Protein AF-A0A382KR40-F1 (afdb_monomer)

Structure (mmCIF, N/CA/C/O backbone):
data_AF-A0A382KR40-F1
#
_entry.id   AF-A0A382KR40-F1
#
loop_
_atom_site.group_PDB
_atom_site.id
_atom_site.type_symbol
_atom_site.label_atom_id
_atom_site.label_alt_id
_atom_site.label_comp_id
_atom_site.label_asym_id
_atom_site.label_entity_id
_atom_site.label_seq_id
_atom_site.pdbx_PDB_ins_code
_atom_site.Cartn_x
_atom_site.Cartn_y
_atom_site.Cartn_z
_atom_site.occupancy
_atom_site.B_iso_or_equiv
_atom_site.auth_seq_id
_atom_site.auth_comp_id
_atom_site.auth_asym_id
_atom_site.auth_atom_id
_atom_site.pdbx_PDB_model_num
ATOM 1 N N . MET A 1 1 ? 31.016 16.688 -61.127 1.00 41.56 1 MET A N 1
ATOM 2 C CA . MET A 1 1 ? 31.337 15.858 -59.945 1.00 41.56 1 MET A CA 1
ATOM 3 C C . MET A 1 1 ? 30.024 15.588 -59.229 1.00 41.56 1 MET A C 1
ATOM 5 O O . MET A 1 1 ? 29.375 16.540 -58.823 1.00 41.56 1 MET A O 1
ATOM 9 N N . LYS A 1 2 ? 29.534 14.344 -59.257 1.00 38.16 2 LYS A N 1
ATOM 10 C CA . LYS A 1 2 ? 28.177 13.992 -58.809 1.00 38.16 2 LYS A CA 1
ATOM 11 C C . LYS A 1 2 ? 28.184 13.831 -57.284 1.00 38.16 2 LYS A C 1
ATOM 13 O O . LYS A 1 2 ? 28.966 13.033 -56.782 1.00 38.16 2 LYS A O 1
ATOM 18 N N . HIS A 1 3 ? 27.356 14.592 -56.570 1.00 49.59 3 HIS A N 1
ATOM 19 C CA . HIS A 1 3 ? 27.117 14.375 -55.144 1.00 49.59 3 HIS A CA 1
ATOM 20 C C . HIS A 1 3 ? 26.169 13.187 -54.980 1.00 49.59 3 HIS A C 1
ATOM 22 O O . HIS A 1 3 ? 25.021 13.238 -55.415 1.00 49.59 3 HIS A O 1
ATOM 28 N N . GLU A 1 4 ? 26.668 12.114 -54.378 1.00 58.12 4 GLU A N 1
ATOM 29 C CA . GLU A 1 4 ? 25.854 10.997 -53.917 1.00 58.12 4 GLU A CA 1
ATOM 30 C C . GLU A 1 4 ? 25.216 11.383 -52.568 1.00 58.12 4 GLU A C 1
ATOM 32 O O . GLU A 1 4 ? 25.937 11.832 -51.670 1.00 58.12 4 GLU A O 1
ATOM 37 N N . PRO A 1 5 ? 23.886 11.284 -52.397 1.00 61.75 5 PRO A N 1
ATOM 38 C CA . PRO A 1 5 ? 23.253 11.580 -51.120 1.00 61.75 5 PRO A CA 1
ATOM 39 C C . PRO A 1 5 ? 23.553 10.462 -50.113 1.00 61.75 5 PRO A C 1
ATOM 41 O O . PRO A 1 5 ? 23.271 9.289 -50.358 1.00 61.75 5 PRO A O 1
ATOM 44 N N . SER A 1 6 ? 24.114 10.833 -48.962 1.00 61.62 6 SER A N 1
ATOM 45 C CA . SER A 1 6 ? 24.316 9.920 -47.840 1.00 61.62 6 SER A CA 1
ATOM 46 C C . SER A 1 6 ? 22.971 9.375 -47.345 1.00 61.62 6 SER A C 1
ATOM 48 O O . SER A 1 6 ? 21.996 10.102 -47.158 1.00 61.62 6 SER A O 1
ATOM 50 N N . ILE A 1 7 ? 22.913 8.057 -47.159 1.00 64.56 7 ILE A N 1
ATOM 51 C CA . ILE A 1 7 ? 21.726 7.325 -46.703 1.00 64.56 7 ILE A CA 1
ATOM 52 C C . ILE A 1 7 ? 21.288 7.870 -45.326 1.00 64.56 7 ILE A C 1
ATOM 54 O O . ILE A 1 7 ? 22.127 7.945 -44.423 1.00 64.56 7 ILE A O 1
ATOM 58 N N . PRO A 1 8 ? 20.002 8.216 -45.109 1.00 60.66 8 PRO A N 1
ATOM 59 C CA . PRO A 1 8 ? 19.533 8.709 -43.817 1.00 60.66 8 PRO A CA 1
ATOM 60 C C . PRO A 1 8 ? 19.711 7.639 -42.731 1.00 60.66 8 PRO A C 1
ATOM 62 O O . PRO A 1 8 ? 19.463 6.450 -42.952 1.00 60.66 8 PRO A O 1
ATOM 65 N N . ALA A 1 9 ? 20.168 8.069 -41.553 1.00 61.09 9 ALA A N 1
ATOM 66 C CA . ALA A 1 9 ? 20.500 7.215 -40.418 1.00 61.09 9 ALA A CA 1
ATOM 67 C C . ALA A 1 9 ? 19.390 6.191 -40.126 1.00 61.09 9 ALA A C 1
ATOM 69 O O . ALA A 1 9 ? 18.273 6.553 -39.757 1.00 61.09 9 ALA A O 1
ATOM 70 N N . ARG A 1 10 ? 19.696 4.892 -40.264 1.00 64.38 10 ARG A N 1
ATOM 71 C CA . ARG A 1 10 ? 18.755 3.834 -39.873 1.00 64.38 10 ARG A CA 1
ATOM 72 C C . ARG A 1 10 ? 18.620 3.865 -38.342 1.00 64.38 10 ARG A C 1
ATOM 74 O O . ARG A 1 10 ? 19.619 3.631 -37.659 1.00 64.38 10 ARG A O 1
ATOM 81 N N . PRO A 1 11 ? 17.419 4.057 -37.774 1.00 61.97 11 PRO A N 1
ATOM 82 C CA . PRO A 1 11 ? 17.214 4.106 -36.319 1.00 61.97 11 PRO A CA 1
ATOM 83 C C . PRO A 1 11 ? 17.594 2.797 -35.600 1.00 61.97 11 PRO A C 1
ATOM 85 O O . PRO A 1 11 ? 17.765 2.779 -34.383 1.00 61.97 11 PRO A O 1
ATOM 88 N N . LEU A 1 12 ? 17.781 1.709 -36.356 1.00 56.88 12 LEU A N 1
ATOM 89 C CA . LEU A 1 12 ? 18.225 0.397 -35.878 1.00 56.88 12 LEU A CA 1
ATOM 90 C C . LEU A 1 12 ? 19.756 0.234 -35.787 1.00 56.88 12 LEU A C 1
ATOM 92 O O . LEU A 1 12 ? 20.220 -0.795 -35.308 1.00 56.88 12 LEU A O 1
ATOM 96 N N . LEU A 1 13 ? 20.560 1.209 -36.229 1.00 68.56 13 LEU A N 1
ATOM 97 C CA . LEU A 1 13 ? 22.031 1.096 -36.221 1.00 68.56 13 LEU A CA 1
ATOM 98 C C . LEU A 1 13 ? 22.664 1.389 -34.851 1.00 68.56 13 LEU A C 1
ATOM 100 O O . LEU A 1 13 ? 23.825 1.059 -34.619 1.00 68.56 13 LEU A O 1
ATOM 104 N N . GLY A 1 14 ? 21.920 1.998 -33.925 1.00 82.75 14 GLY A N 1
ATOM 105 C CA . GLY A 1 14 ? 22.407 2.286 -32.580 1.00 82.75 14 GLY A CA 1
ATOM 106 C C . GLY A 1 14 ? 22.100 1.152 -31.605 1.00 82.75 14 GLY A C 1
ATOM 107 O O . GLY A 1 14 ? 20.982 1.079 -31.102 1.00 82.75 14 GLY A O 1
ATOM 108 N N . ARG A 1 15 ? 23.100 0.332 -31.239 1.00 86.75 15 ARG A N 1
ATOM 109 C CA . ARG A 1 15 ? 22.965 -0.722 -30.202 1.00 86.75 15 ARG A CA 1
ATOM 110 C C . ARG A 1 15 ? 22.304 -0.199 -28.924 1.00 86.75 15 ARG A C 1
ATOM 112 O O . ARG A 1 15 ? 21.434 -0.854 -28.365 1.00 86.75 15 ARG A O 1
ATOM 119 N N . ARG A 1 16 ? 22.700 0.992 -28.466 1.00 87.62 16 ARG A N 1
ATOM 120 C CA . ARG A 1 16 ? 22.123 1.627 -27.272 1.00 87.62 16 ARG A CA 1
ATOM 121 C C . ARG A 1 16 ? 20.630 1.897 -27.445 1.00 87.62 16 ARG A C 1
ATOM 123 O O . ARG A 1 16 ? 19.853 1.517 -26.581 1.00 87.62 16 ARG A O 1
ATO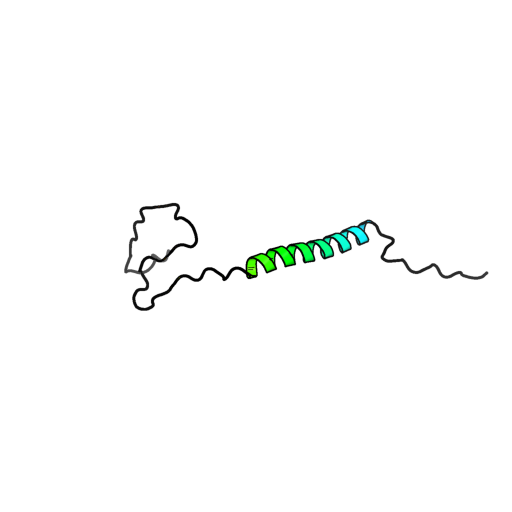M 130 N N . GLN A 1 17 ? 20.246 2.507 -28.562 1.00 85.81 17 GLN A N 1
ATOM 131 C CA . GLN A 1 17 ? 18.855 2.860 -28.836 1.00 85.81 17 GLN A CA 1
ATOM 132 C C . GLN A 1 17 ? 17.979 1.612 -28.975 1.00 85.81 17 GLN A C 1
ATOM 134 O O . GLN A 1 17 ? 16.891 1.555 -28.411 1.00 85.81 17 GLN A O 1
ATOM 139 N N . PHE A 1 18 ? 18.486 0.580 -29.652 1.00 89.06 18 PHE A N 1
ATOM 140 C CA . PHE A 1 18 ? 17.812 -0.710 -29.758 1.00 89.06 18 PHE A CA 1
ATOM 141 C C . PHE A 1 18 ? 17.572 -1.354 -28.385 1.00 89.06 18 PHE A C 1
ATOM 143 O O . PHE A 1 18 ? 16.451 -1.772 -28.096 1.00 89.06 18 PHE A O 1
ATOM 150 N N . LEU A 1 19 ? 18.594 -1.402 -27.522 1.00 91.00 19 LEU A N 1
ATOM 151 C CA . LEU A 1 19 ? 18.475 -1.980 -26.180 1.00 91.00 19 LEU A CA 1
ATOM 152 C C . LEU A 1 19 ? 17.525 -1.177 -25.285 1.00 91.00 19 LEU A C 1
ATOM 154 O O . LEU A 1 19 ? 16.724 -1.773 -24.573 1.00 91.00 19 LEU A O 1
ATOM 158 N N . VAL A 1 20 ? 17.575 0.157 -25.348 1.00 92.50 20 VAL A N 1
ATOM 159 C CA . VAL A 1 20 ? 16.672 1.037 -24.590 1.00 92.50 20 VAL A CA 1
ATOM 160 C C . VAL A 1 20 ? 15.220 0.817 -25.014 1.00 92.50 20 VAL A C 1
ATOM 162 O O . VAL A 1 20 ? 14.366 0.566 -24.166 1.00 92.50 20 VAL A O 1
ATOM 165 N N . ASN A 1 21 ? 14.944 0.838 -26.319 1.00 91.12 21 ASN A N 1
ATOM 166 C CA . ASN A 1 21 ? 13.588 0.663 -26.838 1.00 91.12 21 ASN A CA 1
ATOM 167 C C . ASN A 1 21 ? 13.042 -0.740 -26.542 1.00 91.12 21 ASN A C 1
ATOM 169 O O . ASN A 1 21 ? 11.905 -0.881 -26.095 1.00 91.12 21 ASN A O 1
ATOM 173 N N . SER A 1 22 ? 13.864 -1.775 -26.742 1.00 92.38 22 SER A N 1
ATOM 174 C CA . SER A 1 22 ? 13.471 -3.164 -26.480 1.00 92.38 22 SER A CA 1
ATOM 175 C C . SER A 1 22 ? 13.249 -3.414 -24.988 1.00 92.38 22 SER A C 1
ATOM 177 O O . SER A 1 22 ? 12.262 -4.040 -24.610 1.00 92.38 22 SER A O 1
ATOM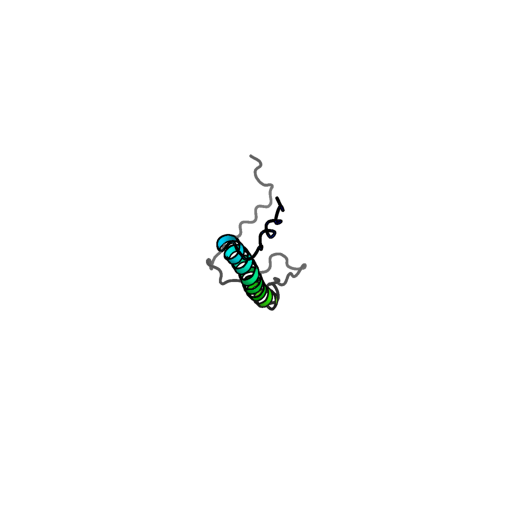 179 N N . GLY A 1 23 ? 14.127 -2.886 -24.129 1.00 94.38 23 GLY A N 1
ATOM 180 C CA . GLY A 1 23 ? 14.006 -2.998 -22.677 1.00 94.38 23 GLY A CA 1
ATOM 181 C C . GLY A 1 23 ? 12.761 -2.297 -22.136 1.00 94.38 23 GLY A C 1
ATOM 182 O O . GLY A 1 23 ? 12.037 -2.883 -21.334 1.00 94.38 23 GLY A O 1
ATOM 183 N N . MET A 1 24 ? 12.459 -1.085 -22.617 1.00 94.81 24 MET A N 1
ATOM 184 C CA . MET A 1 24 ? 11.235 -0.377 -22.231 1.00 94.81 24 MET A CA 1
ATOM 185 C C . MET A 1 24 ? 9.970 -1.092 -22.717 1.00 94.81 24 MET A C 1
ATOM 187 O O . MET A 1 24 ? 9.034 -1.250 -21.937 1.00 94.81 24 MET A O 1
ATOM 191 N N . GLY A 1 25 ? 9.939 -1.565 -23.968 1.00 94.81 25 GLY A N 1
ATOM 192 C CA . GLY A 1 25 ? 8.779 -2.272 -24.518 1.00 94.81 25 GLY A CA 1
ATOM 193 C C . GLY A 1 25 ? 8.489 -3.585 -23.788 1.00 94.81 25 GLY A C 1
ATOM 194 O O . GLY A 1 25 ? 7.388 -3.785 -23.274 1.00 94.81 25 GLY A O 1
ATOM 195 N N . LEU A 1 26 ? 9.492 -4.461 -23.677 1.00 96.56 26 LEU A N 1
ATOM 196 C CA . LEU A 1 26 ? 9.347 -5.749 -22.990 1.00 96.56 26 LEU A CA 1
ATOM 197 C C . LEU A 1 26 ? 9.094 -5.570 -21.488 1.00 96.56 26 LEU A C 1
ATOM 199 O O . LEU A 1 26 ? 8.261 -6.273 -20.919 1.00 96.56 26 LEU A O 1
ATOM 203 N N . GLY A 1 27 ? 9.759 -4.599 -20.855 1.00 95.81 27 GLY A N 1
ATOM 204 C CA . GLY A 1 27 ? 9.522 -4.241 -19.458 1.00 95.81 27 GLY A CA 1
ATOM 205 C C . GLY A 1 27 ? 8.097 -3.742 -19.217 1.00 95.81 27 GLY A C 1
ATOM 206 O O . GLY A 1 27 ? 7.465 -4.157 -18.248 1.00 95.81 27 GLY A O 1
ATOM 207 N N . GLY A 1 28 ? 7.557 -2.922 -20.123 1.00 95.94 28 GLY A N 1
ATOM 208 C CA . GLY A 1 28 ? 6.170 -2.460 -20.078 1.00 95.94 28 GLY A CA 1
ATOM 209 C C . GLY A 1 28 ? 5.163 -3.607 -20.178 1.00 95.94 28 GLY A C 1
ATOM 210 O O . GLY A 1 28 ? 4.211 -3.653 -19.401 1.00 95.94 28 GLY A O 1
ATOM 211 N N . ILE A 1 29 ? 5.405 -4.577 -21.066 1.00 95.94 29 ILE A N 1
ATOM 212 C CA . ILE A 1 29 ? 4.573 -5.785 -21.182 1.00 95.94 29 ILE A CA 1
ATOM 213 C C . ILE A 1 29 ? 4.635 -6.604 -19.888 1.00 95.94 29 ILE A C 1
ATOM 215 O O . ILE A 1 29 ? 3.593 -6.942 -19.331 1.00 95.94 29 ILE A O 1
ATOM 219 N N . ALA A 1 30 ? 5.835 -6.891 -19.377 1.00 95.88 30 ALA A N 1
ATOM 220 C CA . ALA A 1 30 ? 6.016 -7.665 -18.150 1.00 95.88 30 ALA A CA 1
ATOM 221 C C . ALA A 1 30 ? 5.346 -6.995 -16.936 1.00 95.88 30 ALA A C 1
ATOM 223 O O . ALA A 1 30 ? 4.654 -7.652 -16.156 1.00 95.88 30 ALA A O 1
ATOM 224 N N . LEU A 1 31 ? 5.496 -5.676 -16.803 1.00 95.38 31 LEU A N 1
ATOM 225 C CA . LEU A 1 31 ? 4.841 -4.886 -15.765 1.00 95.38 31 LEU A CA 1
ATOM 226 C C . LEU A 1 31 ? 3.317 -4.914 -15.928 1.00 95.38 31 LEU A C 1
ATOM 228 O O . LEU A 1 31 ? 2.607 -5.147 -14.952 1.00 95.38 31 LEU A O 1
ATOM 232 N N . GLY A 1 32 ? 2.815 -4.756 -17.154 1.00 94.56 32 GLY A N 1
ATOM 233 C CA . GLY A 1 32 ? 1.393 -4.879 -17.468 1.00 94.56 32 GLY A CA 1
ATOM 234 C C . GLY A 1 32 ? 0.815 -6.236 -17.062 1.00 94.56 32 GLY A C 1
ATOM 235 O O . GLY A 1 32 ? -0.251 -6.281 -16.454 1.00 94.56 32 GLY A O 1
ATOM 236 N N . GLN A 1 33 ? 1.540 -7.334 -17.298 1.00 92.75 33 GLN A N 1
ATOM 237 C CA . GLN A 1 33 ? 1.135 -8.673 -16.853 1.00 92.75 33 GLN A CA 1
ATOM 238 C C . GLN A 1 33 ? 1.099 -8.788 -15.321 1.00 92.75 33 GLN A C 1
ATOM 240 O O . GLN A 1 33 ? 0.122 -9.289 -14.766 1.00 92.75 33 GLN A O 1
ATOM 245 N N . LEU A 1 34 ? 2.117 -8.280 -14.614 1.00 90.81 34 LEU A N 1
ATOM 246 C CA . LEU A 1 34 ? 2.156 -8.294 -13.145 1.00 90.81 34 LEU A CA 1
ATOM 247 C C . LEU A 1 34 ? 1.028 -7.460 -12.518 1.00 90.81 34 LEU A C 1
ATOM 249 O O . LEU A 1 34 ? 0.417 -7.889 -11.535 1.00 90.81 34 LEU A O 1
ATOM 253 N N . LEU A 1 35 ? 0.746 -6.275 -13.068 1.00 90.81 35 LEU A N 1
ATOM 254 C CA . LEU A 1 35 ? -0.337 -5.4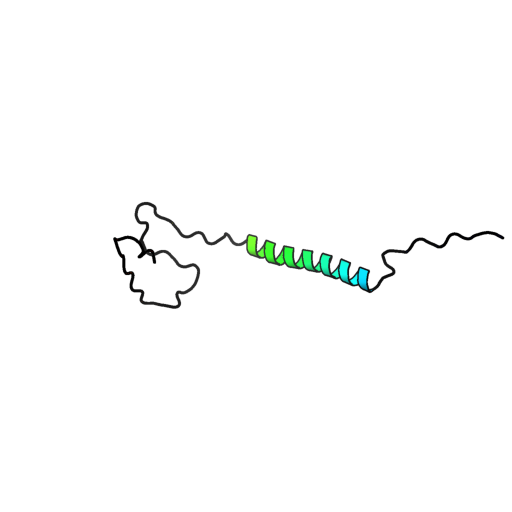17 -12.586 1.00 90.81 35 LEU A CA 1
ATOM 255 C C . LEU A 1 35 ? -1.707 -5.984 -12.956 1.00 90.81 35 LEU A C 1
ATOM 257 O O . LEU A 1 35 ? -2.585 -6.001 -12.099 1.00 90.81 35 LEU A O 1
ATOM 261 N N . GLY A 1 36 ? -1.885 -6.496 -14.175 1.00 86.88 36 GLY A N 1
ATOM 262 C CA . GLY A 1 36 ? -3.121 -7.148 -14.610 1.00 86.88 36 GLY A CA 1
ATOM 263 C C . GLY A 1 36 ? -3.461 -8.368 -13.751 1.00 86.88 36 GLY A C 1
ATOM 264 O O . GLY A 1 36 ? -4.580 -8.488 -13.257 1.00 86.88 36 GLY A O 1
ATOM 265 N N . ALA A 1 37 ? -2.470 -9.215 -13.458 1.00 80.31 37 ALA A N 1
ATOM 266 C CA . ALA A 1 37 ? -2.635 -10.349 -12.549 1.00 80.31 37 ALA A CA 1
ATOM 267 C C . ALA A 1 37 ? -2.984 -9.919 -11.110 1.00 80.31 37 ALA A C 1
ATOM 269 O O . ALA A 1 37 ? -3.725 -10.616 -10.416 1.00 80.31 37 ALA A O 1
ATOM 270 N N . ARG A 1 38 ? -2.485 -8.765 -10.642 1.00 73.81 38 ARG A N 1
ATOM 271 C CA . ARG A 1 38 ? -2.874 -8.189 -9.341 1.00 73.81 38 ARG A CA 1
ATOM 272 C C . ARG A 1 38 ? -4.262 -7.554 -9.364 1.00 73.81 38 ARG A C 1
ATOM 274 O O . ARG A 1 38 ? -4.969 -7.674 -8.371 1.00 73.81 38 ARG A O 1
ATOM 281 N N . ALA A 1 39 ? -4.658 -6.928 -10.468 1.00 72.50 39 ALA A N 1
ATOM 282 C CA . ALA A 1 39 ? -5.981 -6.334 -10.650 1.00 72.50 39 ALA A CA 1
ATOM 283 C C . ALA A 1 39 ? -7.096 -7.390 -10.737 1.00 72.50 39 ALA A C 1
ATOM 285 O O . ALA A 1 39 ? -8.238 -7.100 -10.395 1.00 72.50 39 ALA A O 1
ATOM 286 N N . ALA A 1 40 ? -6.764 -8.625 -11.130 1.00 70.12 40 ALA A N 1
ATOM 287 C CA . ALA A 1 40 ? -7.691 -9.755 -11.086 1.00 70.12 40 ALA A CA 1
ATOM 288 C C . ALA A 1 40 ? -8.107 -10.144 -9.653 1.00 70.12 40 ALA A C 1
ATOM 290 O O . ALA A 1 40 ? -9.127 -10.807 -9.469 1.00 70.12 40 ALA A O 1
ATOM 291 N N . LYS A 1 41 ? -7.350 -9.732 -8.623 1.00 77.62 41 LYS A N 1
ATOM 292 C CA . LYS A 1 41 ? -7.786 -9.869 -7.230 1.00 77.62 41 LYS A CA 1
ATOM 293 C C . LYS A 1 41 ? -8.651 -8.664 -6.858 1.00 77.62 41 LYS A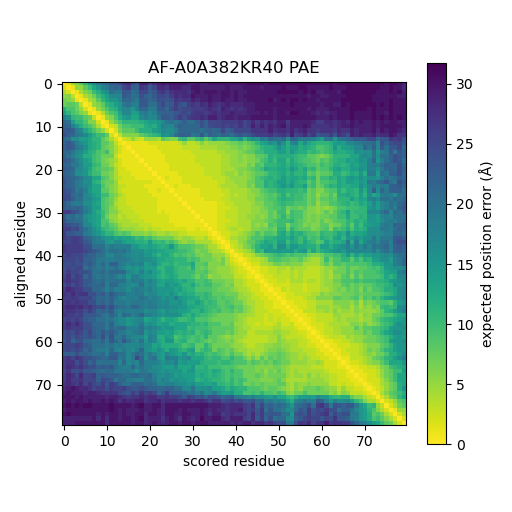 C 1
ATOM 295 O O . LYS A 1 41 ? -8.186 -7.532 -7.007 1.00 77.62 41 LYS A O 1
ATOM 300 N N . PRO A 1 42 ? -9.871 -8.872 -6.333 1.00 80.25 42 PRO A N 1
ATOM 301 C CA . PRO A 1 42 ? -10.675 -7.760 -5.857 1.00 80.25 42 PRO A CA 1
ATOM 302 C C . PRO A 1 42 ? -9.899 -7.007 -4.764 1.00 80.25 42 PRO A C 1
ATOM 304 O O . PRO A 1 42 ? -9.290 -7.648 -3.898 1.00 80.25 42 PRO A O 1
ATOM 307 N N . PRO A 1 43 ? -9.887 -5.661 -4.789 1.00 82.44 43 PRO A N 1
ATOM 308 C CA . PRO A 1 43 ? -9.248 -4.893 -3.734 1.00 82.44 43 PRO A CA 1
ATOM 309 C C . PRO A 1 43 ? -9.912 -5.235 -2.402 1.00 82.44 43 PRO A C 1
ATOM 311 O O . PRO A 1 43 ? -11.138 -5.350 -2.320 1.00 82.44 43 PRO A O 1
ATOM 314 N N . PHE A 1 44 ? -9.108 -5.387 -1.350 1.00 85.56 44 PHE A N 1
ATOM 315 C CA . PHE A 1 44 ? -9.646 -5.584 -0.012 1.00 85.56 44 PHE A CA 1
ATOM 316 C C . PHE A 1 44 ? -10.512 -4.378 0.364 1.00 85.56 44 PHE A C 1
ATOM 318 O O . PHE A 1 44 ? -10.021 -3.250 0.437 1.00 85.56 44 PHE A O 1
ATOM 325 N N . ARG A 1 45 ? -11.801 -4.623 0.600 1.00 85.62 45 ARG A N 1
ATOM 326 C CA . ARG A 1 45 ? -12.730 -3.636 1.143 1.00 85.62 45 ARG A CA 1
ATOM 327 C C . ARG A 1 45 ? -13.172 -4.105 2.524 1.00 85.62 45 ARG A C 1
ATOM 329 O O . ARG A 1 45 ? -13.750 -5.187 2.613 1.00 85.62 45 ARG A O 1
ATOM 336 N N . PRO A 1 46 ? -12.889 -3.343 3.594 1.00 85.88 46 PRO A N 1
ATOM 337 C CA . PRO A 1 46 ? -13.407 -3.684 4.906 1.00 85.88 46 PRO A CA 1
ATOM 338 C C . PRO A 1 46 ? -14.930 -3.556 4.889 1.00 85.88 46 PRO A C 1
ATOM 340 O O . PRO A 1 46 ? -15.465 -2.619 4.297 1.00 85.88 46 PRO A O 1
ATOM 343 N N . ASP A 1 47 ? -15.616 -4.470 5.565 1.00 86.12 47 ASP A N 1
ATOM 344 C CA . ASP A 1 47 ? -17.047 -4.333 5.809 1.00 86.12 47 ASP A CA 1
ATOM 345 C C . ASP A 1 47 ? -17.279 -3.175 6.794 1.00 86.12 47 ASP A C 1
ATOM 347 O O . ASP A 1 47 ? -16.686 -3.132 7.880 1.00 86.12 47 ASP A O 1
ATOM 351 N N . ILE A 1 48 ? -18.060 -2.177 6.376 1.00 85.94 48 ILE A N 1
ATOM 352 C CA . ILE A 1 48 ? -18.320 -0.959 7.146 1.00 85.94 48 ILE A CA 1
ATOM 353 C C . ILE A 1 48 ? -19.798 -0.929 7.514 1.00 85.94 48 ILE A C 1
ATOM 355 O O . ILE A 1 48 ? -20.643 -0.526 6.720 1.00 85.94 48 ILE A O 1
ATOM 359 N N . LEU A 1 49 ? -20.100 -1.288 8.759 1.00 88.50 49 LEU A N 1
ATOM 360 C CA . LEU A 1 49 ? -21.439 -1.141 9.317 1.00 88.50 49 LEU A CA 1
ATOM 361 C C . LEU A 1 49 ? -21.601 0.263 9.904 1.00 88.50 49 LEU A C 1
ATOM 363 O O . LEU A 1 49 ? -21.090 0.552 10.988 1.00 88.50 49 LEU A O 1
ATOM 367 N N . SER A 1 50 ? -22.347 1.131 9.217 1.00 88.44 50 SER A N 1
ATOM 368 C CA . SER A 1 50 ? -22.575 2.520 9.652 1.00 88.44 50 SER A CA 1
ATOM 369 C C . SER A 1 50 ? -23.210 2.627 11.042 1.00 88.44 50 SER A C 1
ATOM 371 O O . SER A 1 50 ? -22.928 3.567 11.776 1.00 88.44 50 SER A O 1
ATOM 373 N N . ALA A 1 51 ? -24.015 1.637 11.441 1.00 93.50 51 ALA A N 1
ATOM 374 C CA . ALA A 1 51 ? -24.622 1.576 12.771 1.00 93.50 51 ALA A CA 1
ATOM 375 C C . ALA A 1 51 ? -23.613 1.283 13.903 1.00 93.50 51 ALA A C 1
ATOM 377 O O . ALA A 1 51 ? -23.940 1.458 15.075 1.00 93.50 51 ALA A O 1
ATOM 378 N N . ARG A 1 52 ? -22.404 0.793 13.584 1.00 87.25 52 ARG A N 1
ATOM 379 C CA . ARG A 1 52 ? -21.369 0.399 14.557 1.00 87.25 52 ARG A CA 1
ATOM 380 C C . ARG A 1 52 ? -19.965 0.777 14.055 1.00 87.25 52 ARG A C 1
ATOM 382 O O . ARG A 1 52 ? -19.164 -0.108 13.747 1.00 87.25 52 ARG A O 1
ATOM 389 N N . PRO A 1 53 ? -19.623 2.077 13.994 1.00 83.88 53 PRO A N 1
ATOM 390 C CA . PRO A 1 53 ? -18.372 2.537 13.384 1.00 83.88 53 PRO A CA 1
ATOM 391 C C . PRO A 1 53 ? -17.113 1.992 14.078 1.00 83.88 53 PRO A C 1
ATOM 393 O O . PRO A 1 53 ? -16.125 1.715 13.395 1.00 83.88 53 PRO A O 1
ATOM 396 N N . TYR A 1 54 ? -17.170 1.781 15.399 1.00 81.75 54 TYR A N 1
ATOM 397 C CA . TYR A 1 54 ? -16.054 1.310 16.232 1.00 81.75 54 TYR A CA 1
ATOM 398 C C . TYR A 1 54 ? -15.975 -0.215 16.399 1.00 81.75 54 TYR A C 1
ATOM 400 O O . TYR A 1 54 ? -15.120 -0.701 17.136 1.00 81.75 54 TYR A O 1
ATOM 408 N N . ALA A 1 55 ? -16.861 -0.986 15.759 1.00 85.44 55 ALA A N 1
ATOM 409 C CA . ALA A 1 55 ? -16.789 -2.441 15.839 1.00 85.44 55 ALA A CA 1
ATOM 410 C C . ALA A 1 55 ? -15.476 -2.960 15.231 1.00 85.44 55 ALA A C 1
ATOM 412 O O . ALA A 1 55 ? -14.985 -2.421 14.234 1.00 85.44 55 ALA A O 1
ATOM 413 N N . ALA A 1 56 ? -14.926 -4.024 15.822 1.00 85.19 56 ALA A N 1
ATOM 414 C CA . ALA A 1 56 ? -13.753 -4.703 15.286 1.00 85.19 56 ALA A CA 1
ATOM 415 C C . ALA A 1 56 ? -14.034 -5.212 13.864 1.00 85.19 56 ALA A C 1
ATOM 417 O O . ALA A 1 56 ? -15.117 -5.721 13.578 1.00 85.19 56 ALA A O 1
ATOM 418 N N . ARG A 1 57 ? -13.048 -5.076 12.972 1.00 87.12 57 ARG A N 1
ATOM 419 C CA . ARG A 1 57 ? -13.162 -5.468 11.561 1.00 87.12 57 ARG A CA 1
ATOM 420 C C . ARG A 1 57 ? -12.087 -6.476 11.215 1.00 87.12 57 ARG A C 1
ATOM 422 O O . ARG A 1 57 ? -10.995 -6.448 11.784 1.00 87.12 57 ARG A O 1
ATOM 429 N N . HIS A 1 58 ? -12.387 -7.338 10.249 1.00 86.31 58 HIS A N 1
ATOM 430 C CA . HIS A 1 58 ? -11.395 -8.261 9.723 1.00 86.31 58 HIS A CA 1
ATOM 431 C C . HIS A 1 58 ? -10.223 -7.465 9.135 1.00 86.31 58 HIS A C 1
ATOM 433 O O . HIS A 1 58 ? -10.416 -6.608 8.274 1.00 86.31 58 HIS A O 1
ATOM 439 N N . ALA A 1 59 ? -9.008 -7.724 9.613 1.00 84.75 59 ALA A N 1
ATOM 440 C CA . ALA A 1 59 ? -7.813 -7.056 9.115 1.00 84.75 59 ALA A CA 1
ATOM 441 C C . ALA A 1 59 ? -7.375 -7.660 7.772 1.00 84.75 59 ALA A C 1
ATOM 443 O O . ALA A 1 59 ? -7.588 -8.842 7.512 1.00 84.75 59 ALA A O 1
ATOM 444 N N . HIS A 1 60 ?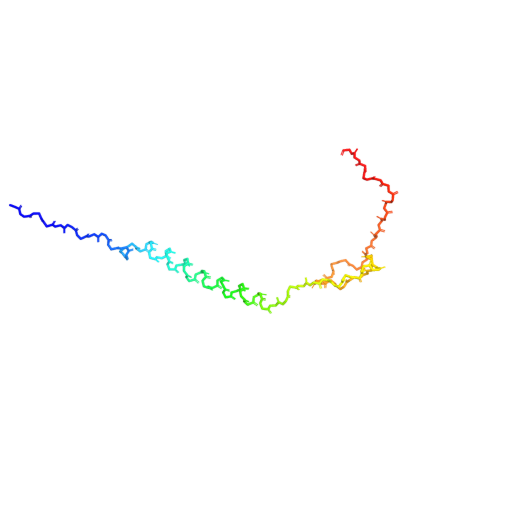 -6.730 -6.862 6.918 1.00 87.75 60 HIS A N 1
ATOM 445 C CA . HIS A 1 60 ? -6.140 -7.383 5.680 1.00 87.75 60 HIS A CA 1
ATOM 446 C C . HIS A 1 60 ? -4.968 -8.341 5.959 1.00 87.75 60 HIS A C 1
ATOM 448 O O . HIS A 1 60 ? -4.808 -9.350 5.282 1.00 87.75 60 HIS A O 1
ATOM 454 N N . ASN A 1 61 ? -4.178 -8.029 6.990 1.00 88.19 61 ASN A N 1
ATOM 455 C CA . ASN A 1 61 ? -3.004 -8.786 7.415 1.00 88.19 61 ASN A CA 1
ATOM 456 C C . ASN A 1 61 ? -3.151 -9.237 8.869 1.00 88.19 61 ASN A C 1
ATOM 458 O O . ASN A 1 61 ? -3.894 -8.632 9.645 1.00 88.19 61 ASN A O 1
ATOM 462 N N . ARG A 1 62 ? -2.366 -10.246 9.267 1.00 90.31 62 ARG A N 1
ATOM 463 C CA . ARG A 1 62 ? -2.254 -10.644 10.674 1.00 90.31 62 ARG A CA 1
ATOM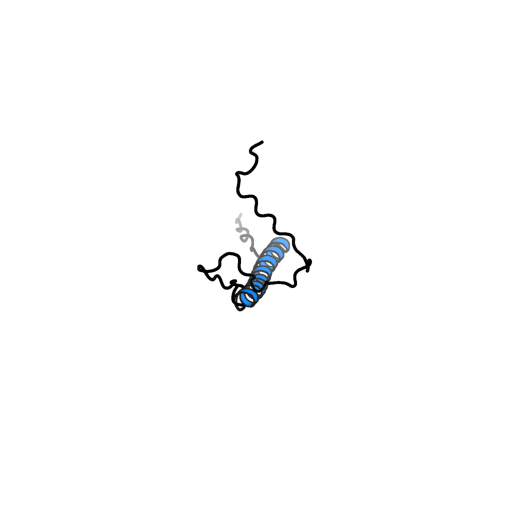 464 C C . ARG A 1 62 ? -1.761 -9.451 11.510 1.00 90.31 62 ARG A C 1
ATOM 466 O O . ARG A 1 62 ? -0.729 -8.866 11.163 1.00 90.31 62 ARG A O 1
ATOM 473 N N . PRO A 1 63 ? -2.460 -9.081 12.595 1.00 88.00 63 PRO A N 1
ATOM 474 C CA . PRO A 1 63 ? -2.020 -7.983 13.438 1.00 88.00 63 PRO A CA 1
ATOM 475 C C . PRO A 1 63 ? -0.698 -8.347 14.121 1.00 88.00 63 PRO A C 1
ATOM 477 O O . PRO A 1 63 ? -0.495 -9.484 14.548 1.00 88.00 63 PRO A O 1
ATOM 480 N N . LYS A 1 64 ? 0.210 -7.371 14.225 1.00 90.06 64 LYS A N 1
ATOM 481 C CA . LYS A 1 64 ? 1.471 -7.536 14.967 1.00 90.06 64 LYS A CA 1
ATOM 482 C C . LYS A 1 64 ? 1.259 -7.464 16.485 1.00 90.06 64 LYS A C 1
ATOM 484 O O . LYS A 1 64 ? 2.024 -8.065 17.228 1.00 90.06 64 LYS A O 1
ATOM 489 N N . ALA A 1 65 ? 0.224 -6.748 16.927 1.00 90.25 65 ALA A N 1
ATOM 490 C CA . ALA A 1 65 ? -0.157 -6.603 18.327 1.00 90.25 65 ALA A CA 1
ATOM 491 C C . ALA A 1 65 ? -1.488 -7.315 18.592 1.00 90.25 65 ALA A C 1
ATOM 493 O O . ALA A 1 65 ? -2.424 -7.198 17.806 1.00 90.25 65 ALA A O 1
ATOM 494 N N . GLN A 1 66 ? -1.563 -8.044 19.704 1.00 86.31 66 GLN A N 1
ATOM 495 C CA . GLN A 1 66 ? -2.770 -8.776 20.112 1.00 86.31 66 GLN A CA 1
ATOM 496 C C . GLN A 1 66 ? -3.601 -8.001 21.143 1.00 86.31 66 GLN A C 1
ATOM 498 O O . GLN A 1 66 ? -4.786 -8.269 21.303 1.00 86.31 66 GLN A O 1
ATOM 503 N N . GLN A 1 67 ? -2.980 -7.038 21.830 1.00 87.81 67 GLN A N 1
ATOM 504 C CA . GLN A 1 67 ? -3.601 -6.212 22.860 1.00 87.81 67 GLN A CA 1
ATOM 505 C C . GLN A 1 67 ? -3.349 -4.744 22.521 1.00 87.81 67 GLN A C 1
ATOM 507 O O . GLN A 1 67 ? -2.208 -4.347 22.284 1.00 87.81 67 GLN A O 1
ATOM 512 N N . VAL A 1 68 ? -4.422 -3.959 22.452 1.00 84.19 68 VAL A N 1
ATOM 513 C CA . VAL A 1 68 ? -4.385 -2.538 22.093 1.00 84.19 68 VAL A CA 1
ATOM 514 C C . VAL A 1 68 ? -5.194 -1.765 23.127 1.00 84.19 68 VAL A C 1
ATOM 516 O O . VAL A 1 68 ? -6.336 -2.123 23.406 1.00 84.19 68 VAL A O 1
ATOM 519 N N . LEU A 1 69 ? -4.608 -0.701 23.677 1.00 88.88 69 LEU A N 1
A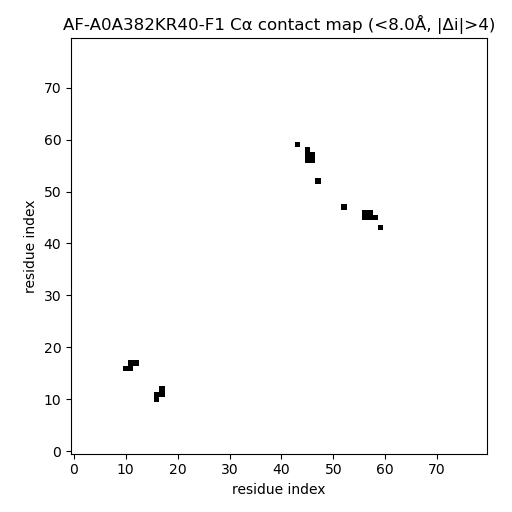TOM 520 C CA . LEU A 1 69 ? -5.308 0.252 24.532 1.00 88.88 69 LEU A CA 1
ATOM 521 C C . LEU A 1 69 ? -5.851 1.388 23.659 1.00 88.88 69 LEU A C 1
ATOM 523 O O . LEU A 1 69 ? -5.078 2.153 23.085 1.00 88.88 69 LEU A O 1
ATOM 527 N N . VAL A 1 70 ? -7.175 1.493 23.548 1.00 82.12 70 VAL A N 1
ATOM 528 C CA . VAL A 1 70 ? -7.830 2.619 22.871 1.00 82.12 70 VAL A CA 1
ATOM 529 C C . VAL A 1 70 ? -8.202 3.654 23.927 1.00 82.12 70 VAL A C 1
ATOM 531 O O . VAL A 1 70 ? -9.140 3.451 24.693 1.00 82.12 70 VAL A O 1
ATOM 534 N N . ILE A 1 71 ? -7.456 4.758 23.973 1.00 84.69 71 ILE A N 1
ATOM 535 C CA . ILE A 1 71 ? -7.758 5.897 24.846 1.00 84.69 71 ILE A CA 1
ATOM 536 C C . ILE A 1 71 ? -8.576 6.898 24.032 1.00 84.69 71 ILE A C 1
ATOM 538 O O . ILE A 1 71 ? -8.053 7.552 23.132 1.00 84.69 71 ILE A O 1
ATOM 542 N N . PHE A 1 72 ? -9.873 6.990 24.322 1.00 76.50 72 PHE A N 1
ATOM 543 C CA . PHE A 1 72 ? -10.742 7.992 23.714 1.00 76.50 72 PHE A CA 1
ATOM 544 C C . PHE A 1 72 ? -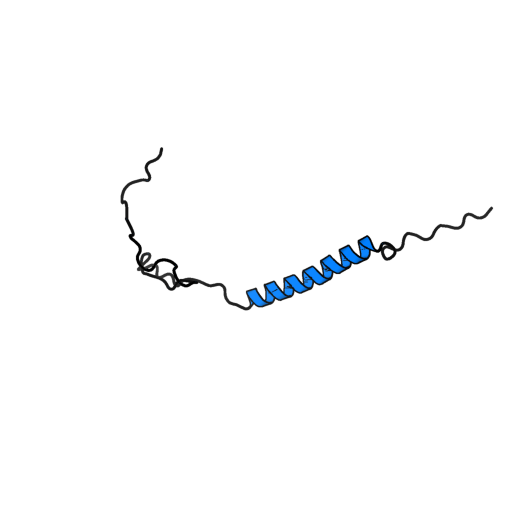10.690 9.284 24.533 1.00 76.50 72 PHE A C 1
ATOM 546 O O . PHE A 1 72 ? -11.247 9.355 25.626 1.00 76.50 72 PHE A O 1
ATOM 553 N N . CYS A 1 73 ? -10.024 10.306 24.000 1.00 77.38 73 CYS A N 1
ATOM 554 C CA . CYS A 1 73 ? -9.999 11.635 24.602 1.00 77.38 73 CYS A CA 1
ATOM 555 C C . CYS A 1 73 ? -11.123 12.495 24.011 1.00 77.38 73 CYS A C 1
ATOM 557 O O . CYS A 1 73 ? -10.998 13.032 22.912 1.00 77.38 73 CYS A O 1
ATOM 559 N N . SER A 1 74 ? -12.230 12.638 24.741 1.00 69.94 74 SER A N 1
ATOM 560 C CA . SER A 1 74 ? -13.312 13.571 24.406 1.00 69.94 74 SER A CA 1
ATOM 561 C C . SER A 1 74 ? -12.933 14.999 24.816 1.00 69.94 74 SER A C 1
ATOM 563 O O . SER A 1 74 ? -13.325 15.475 25.87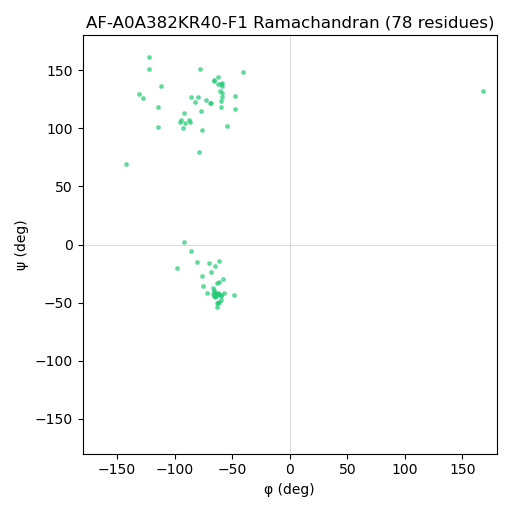8 1.00 69.94 74 SER A O 1
ATOM 565 N N . GLY A 1 75 ? -12.123 15.663 23.997 1.00 68.00 75 GLY A N 1
ATOM 566 C CA . GLY A 1 75 ? -11.648 17.030 24.220 1.00 68.00 75 GLY A CA 1
ATOM 567 C C . GLY A 1 75 ? -10.517 17.336 23.245 1.00 68.00 75 GLY A C 1
ATOM 568 O O . GLY A 1 75 ? -9.662 16.480 23.043 1.00 68.00 75 GLY A O 1
ATOM 569 N N . ALA A 1 76 ? -10.582 18.493 22.580 1.00 61.88 76 ALA A N 1
ATOM 570 C CA . ALA A 1 76 ? -9.758 18.887 21.432 1.00 61.88 76 ALA A CA 1
ATOM 571 C C . ALA A 1 76 ? -8.271 18.488 21.523 1.00 61.88 76 ALA A C 1
ATOM 573 O O . ALA A 1 76 ? -7.680 18.500 22.604 1.00 61.88 76 ALA A O 1
ATOM 574 N N . CYS A 1 77 ? -7.651 18.208 20.366 1.00 55.91 77 CYS A N 1
ATOM 575 C CA . CYS A 1 77 ? -6.195 18.149 20.252 1.00 55.91 77 CYS A CA 1
ATOM 576 C C . CYS A 1 77 ? -5.601 19.392 20.924 1.00 55.91 77 CYS A C 1
ATOM 578 O O . CYS A 1 77 ? -6.016 20.506 20.607 1.00 55.91 77 CYS A O 1
ATOM 580 N N . SER A 1 78 ? -4.644 19.203 21.835 1.00 61.53 78 SER A N 1
ATOM 581 C CA . SER A 1 78 ? -3.793 20.294 22.304 1.00 61.53 78 SER A CA 1
ATOM 582 C C . SER A 1 78 ? -3.160 20.937 21.073 1.00 61.53 78 SER A C 1
ATOM 584 O O . SER A 1 78 ? -2.248 20.355 20.489 1.00 61.53 78 SER A O 1
ATOM 586 N N . GLN A 1 79 ? -3.670 22.090 20.640 1.00 50.62 79 GLN A N 1
ATOM 587 C CA . GLN A 1 79 ? -2.983 22.904 19.652 1.00 50.62 79 GLN A CA 1
ATOM 588 C C . GLN A 1 79 ? -1.851 23.609 20.391 1.00 50.62 79 GLN A C 1
ATOM 590 O O . GLN A 1 79 ? -2.069 24.606 21.076 1.00 50.62 79 GLN A O 1
ATOM 595 N N . ILE A 1 80 ? -0.662 23.034 20.267 1.00 45.47 80 ILE A N 1
ATOM 596 C CA . ILE A 1 80 ? 0.608 23.745 20.376 1.00 45.47 80 ILE A CA 1
ATOM 597 C C . ILE A 1 80 ? 1.310 23.628 19.032 1.00 45.47 80 ILE A C 1
ATOM 599 O O . ILE A 1 80 ? 1.272 22.518 18.454 1.00 45.47 80 ILE A O 1
#

Radius of gyration: 29.62 Å; Cα contacts (8 Å, |Δi|>4): 11; chains: 1; bounding box: 56×34×85 Å

Secondary structure (DSSP, 8-state):
---PPPPPPPTTS-HHHHHHHHHHHHHHHHHHHHHHHHHTSPPP-----TT-TTS----SS--S-S--------S-----

InterPro domains:
  IPR006311 Twin-arginine translocation pathway, signal sequence [PS51318] (1-39)

pLDDT: mean 79.97, std 14.29, range [38.16, 96.56]

Solvent-accessible surface area (backbone atoms only — not comparable to full-atom values): 5666 Å² total; per-residue (Å²): 135,86,85,77,82,79,78,76,82,61,78,79,75,39,68,68,57,46,50,52,54,49,50,52,54,54,48,50,52,54,49,48,50,56,50,51,63,52,64,72,47,79,76,90,70,74,84,79,52,83,95,47,79,84,57,91,65,83,66,96,60,86,72,93,65,94,76,81,89,84,83,84,72,94,62,78,80,82,86,123

Organism: NCBI:txid408172

Sequence (80 aa):
MKHEPSIPARPLLGRRQFLVNSGMGLGGIALGQLLGARAAKPPFRPDILSARPYAARHAHNRPKAQQVLVIFCSGACSQI

Mean predicted aligned error: 13.88 Å

Foldseek 3Di:
DDDDDDDPDDCVPDPVSVCVVVCVVVVVVVVCVVVVVVVVDDPDDWDADVVCRPDDTDDPDDDPDPDDDDDDDPDDDPDD